Protein AF-A0A243S1K2-F1 (afdb_monomer)

Structure (mmCIF, N/CA/C/O backbone):
data_AF-A0A243S1K2-F1
#
_entry.id   AF-A0A243S1K2-F1
#
loop_
_atom_site.group_PDB
_atom_site.id
_atom_site.type_symbol
_atom_site.label_atom_id
_atom_site.label_alt_id
_atom_site.label_comp_id
_atom_site.label_asym_id
_atom_site.label_entity_id
_atom_site.label_seq_id
_atom_site.pdbx_PDB_ins_code
_atom_site.Cartn_x
_atom_site.Cartn_y
_atom_site.Cartn_z
_atom_site.occupancy
_atom_site.B_iso_or_equiv
_atom_site.auth_seq_id
_atom_site.auth_comp_id
_atom_site.auth_asym_id
_atom_site.auth_atom_id
_atom_site.pdbx_PDB_model_num
ATOM 1 N N . PRO A 1 1 ? 1.029 -15.147 -4.657 1.00 48.62 1 PRO A N 1
ATOM 2 C CA . PRO A 1 1 ? 0.465 -14.176 -3.690 1.00 48.62 1 PRO A CA 1
ATOM 3 C C . PRO A 1 1 ? 0.905 -14.532 -2.268 1.00 48.62 1 PRO A C 1
ATOM 5 O O . PRO A 1 1 ? 0.557 -15.599 -1.774 1.00 48.62 1 PRO A O 1
ATOM 8 N N . TYR A 1 2 ? 1.727 -13.683 -1.653 1.00 54.69 2 TYR A N 1
ATOM 9 C CA . TYR A 1 2 ? 2.040 -13.796 -0.231 1.00 54.69 2 TYR A CA 1
ATOM 10 C C . TYR A 1 2 ? 0.876 -13.179 0.550 1.00 54.69 2 TYR A C 1
ATOM 12 O O . TYR A 1 2 ? 0.657 -11.974 0.469 1.00 54.69 2 TYR A O 1
ATOM 20 N N . LEU A 1 3 ? 0.089 -14.012 1.232 1.00 60.00 3 LEU A N 1
ATOM 21 C CA . LEU A 1 3 ? -0.882 -13.534 2.212 1.00 60.00 3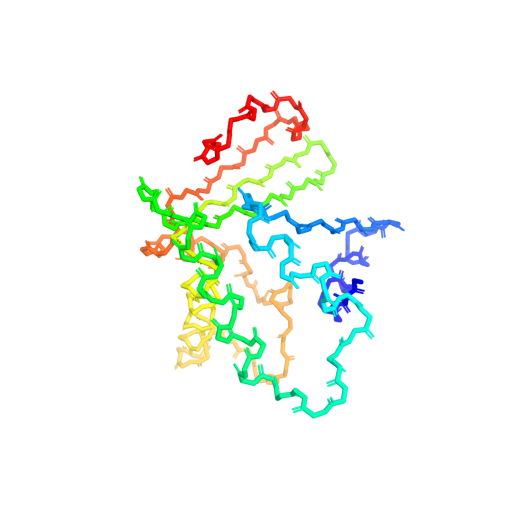 LEU A CA 1
ATOM 22 C C . LEU A 1 3 ? -0.132 -13.280 3.515 1.00 60.00 3 LEU A C 1
ATOM 24 O O . LEU A 1 3 ? 0.461 -14.201 4.075 1.00 60.00 3 LEU A O 1
ATOM 28 N N . THR A 1 4 ? -0.154 -12.037 3.984 1.00 79.75 4 THR A N 1
ATOM 29 C CA . THR A 1 4 ? 0.363 -11.706 5.310 1.00 79.75 4 THR A CA 1
ATOM 30 C C . THR A 1 4 ? -0.522 -12.356 6.378 1.00 79.75 4 THR A C 1
ATOM 32 O O . THR A 1 4 ? -1.721 -12.559 6.167 1.00 79.75 4 THR A O 1
ATOM 35 N N . GLU A 1 5 ? 0.047 -12.663 7.547 1.00 85.56 5 GLU A N 1
ATOM 36 C CA . GLU A 1 5 ? -0.730 -13.119 8.713 1.00 85.56 5 GLU A CA 1
ATOM 37 C C . GLU A 1 5 ? -1.855 -12.133 9.051 1.00 85.56 5 GLU A C 1
ATOM 39 O O . GLU A 1 5 ? -2.973 -12.534 9.368 1.00 85.56 5 GLU A O 1
ATOM 44 N N . GLU A 1 6 ? -1.587 -10.844 8.855 1.00 86.88 6 GLU A N 1
ATOM 45 C CA . GLU A 1 6 ? -2.561 -9.771 8.984 1.00 86.88 6 GLU A CA 1
ATOM 46 C C . GLU A 1 6 ? -3.737 -9.901 8.008 1.00 86.88 6 GLU A C 1
ATOM 48 O O . GLU A 1 6 ? -4.887 -9.819 8.431 1.00 86.88 6 GLU A O 1
ATOM 53 N N . ALA A 1 7 ? -3.487 -10.162 6.720 1.00 85.69 7 ALA A N 1
ATOM 54 C CA . ALA A 1 7 ? -4.554 -10.350 5.738 1.00 85.69 7 ALA A CA 1
ATOM 55 C C . ALA A 1 7 ? -5.432 -11.567 6.082 1.00 85.69 7 ALA A C 1
ATOM 57 O O . ALA A 1 7 ? -6.656 -11.508 5.959 1.00 85.69 7 ALA A O 1
ATOM 58 N N . VAL A 1 8 ? -4.824 -12.651 6.579 1.00 87.94 8 VAL A N 1
ATOM 59 C CA . VAL A 1 8 ? -5.558 -13.825 7.082 1.00 87.94 8 VAL A CA 1
ATOM 60 C C . VAL A 1 8 ? -6.373 -13.474 8.330 1.00 87.94 8 VAL A C 1
ATOM 62 O O . VAL A 1 8 ? -7.522 -13.902 8.454 1.00 87.94 8 VAL A O 1
ATOM 65 N N . GLY A 1 9 ? -5.806 -12.691 9.250 1.00 88.31 9 GLY A N 1
ATOM 66 C CA . GLY A 1 9 ? -6.484 -12.211 10.453 1.00 88.31 9 GLY A CA 1
ATOM 67 C C . GLY A 1 9 ? -7.707 -11.354 10.127 1.00 88.31 9 GLY A C 1
ATOM 68 O O . GLY A 1 9 ? -8.793 -11.611 10.648 1.00 88.31 9 GLY A O 1
ATOM 69 N N . VAL A 1 10 ? -7.561 -10.403 9.200 1.00 88.31 10 VAL A N 1
ATOM 70 C CA . VAL A 1 10 ? -8.662 -9.576 8.686 1.00 88.31 10 VAL A CA 1
ATOM 71 C C . VAL A 1 10 ? -9.735 -10.453 8.043 1.00 88.31 10 VAL A C 1
ATOM 73 O O . VAL A 1 10 ? -10.902 -10.348 8.417 1.00 88.31 10 VAL A O 1
ATOM 76 N N . ALA A 1 11 ? -9.362 -11.377 7.153 1.00 89.75 11 ALA A N 1
ATOM 77 C CA . ALA A 1 11 ? -10.319 -12.276 6.508 1.00 89.75 11 ALA A CA 1
ATOM 78 C C . ALA A 1 11 ? -11.134 -13.085 7.528 1.00 89.75 11 ALA A C 1
ATOM 80 O O . ALA A 1 11 ? -12.359 -13.131 7.451 1.00 89.75 11 ALA A O 1
ATOM 81 N N . ARG A 1 12 ? -10.474 -13.660 8.542 1.00 89.75 12 ARG A N 1
ATOM 82 C CA . ARG A 1 12 ? -11.147 -14.398 9.624 1.00 89.75 12 ARG A CA 1
ATOM 83 C C . ARG A 1 12 ? -12.069 -13.506 10.448 1.00 89.75 12 ARG A C 1
ATOM 85 O O . ARG A 1 12 ? -13.187 -13.917 10.744 1.00 89.75 12 ARG A O 1
ATOM 92 N N . ARG A 1 13 ? -11.616 -12.300 10.805 1.00 88.31 13 ARG A N 1
ATOM 93 C CA . ARG A 1 13 ? -12.392 -11.332 11.595 1.00 88.31 13 ARG A CA 1
ATOM 94 C C . ARG A 1 13 ? -13.712 -10.965 10.917 1.00 88.31 13 ARG 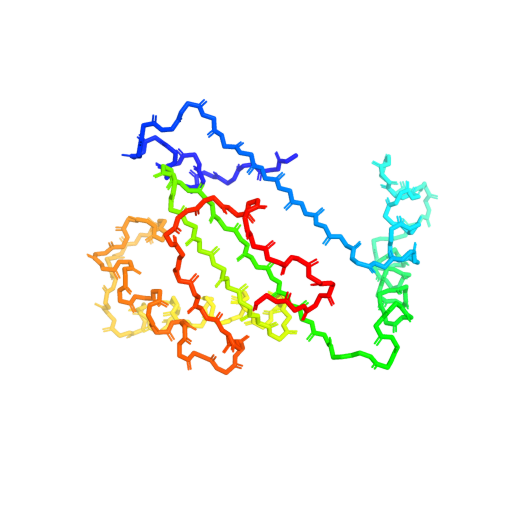A C 1
ATOM 96 O O . ARG A 1 13 ? -14.712 -10.817 11.611 1.00 88.31 13 ARG A O 1
ATOM 103 N N . TYR A 1 14 ? -13.706 -10.835 9.594 1.00 88.25 14 TYR A N 1
ATOM 104 C CA . TYR A 1 14 ? -14.886 -10.480 8.804 1.00 88.25 14 TYR A CA 1
ATOM 105 C C . TYR A 1 14 ? -15.609 -11.690 8.190 1.00 88.25 14 TYR A C 1
ATOM 107 O O . TYR A 1 14 ? -16.565 -11.513 7.447 1.00 88.25 14 TYR A O 1
ATOM 115 N N . GLY A 1 15 ? -15.193 -12.924 8.502 1.00 91.62 15 GLY A N 1
ATOM 116 C CA . GLY A 1 15 ? -15.838 -14.134 7.980 1.00 91.62 15 GLY A CA 1
ATOM 117 C C . GLY A 1 15 ? -15.683 -14.330 6.466 1.00 91.62 15 GLY A C 1
ATOM 118 O O . GLY A 1 15 ? -16.520 -14.984 5.847 1.00 91.62 15 GLY A O 1
ATOM 119 N N . LEU A 1 16 ? -14.628 -13.776 5.862 1.00 91.12 16 LEU A N 1
ATOM 120 C CA . LEU A 1 16 ? -14.393 -13.841 4.421 1.00 91.12 16 LEU A CA 1
ATOM 121 C C . LEU A 1 16 ? -13.911 -15.238 4.020 1.00 91.12 16 LEU A C 1
ATOM 123 O O . LEU A 1 16 ? -12.863 -15.703 4.471 1.00 91.12 16 LEU A O 1
ATOM 127 N N . GLY A 1 17 ? -14.670 -15.898 3.142 1.00 89.44 17 GLY A N 1
ATOM 128 C CA . GLY A 1 17 ? -14.308 -17.207 2.587 1.00 89.44 17 GLY A CA 1
ATOM 129 C C . GLY A 1 17 ? -13.233 -17.141 1.497 1.00 89.44 17 GLY A C 1
ATOM 130 O O . GLY A 1 17 ? -12.567 -18.139 1.231 1.00 89.44 17 GLY A O 1
ATOM 131 N N . GLU A 1 18 ? -13.044 -15.973 0.879 1.00 88.00 18 GLU A N 1
ATOM 132 C CA . GLU A 1 18 ? -12.081 -15.750 -0.196 1.00 88.00 18 GLU A CA 1
ATOM 133 C C . GLU A 1 18 ? -11.534 -14.317 -0.136 1.00 88.00 18 GLU A C 1
ATOM 135 O O . GLU A 1 18 ? -12.274 -13.371 0.123 1.00 88.00 18 GLU A O 1
ATOM 140 N N . VAL A 1 19 ? -10.236 -14.158 -0.408 1.00 86.62 19 VAL A N 1
ATOM 141 C CA . VAL A 1 19 ? -9.590 -12.858 -0.630 1.00 86.62 19 VAL A CA 1
ATOM 142 C C . VAL A 1 19 ? -8.829 -12.933 -1.945 1.00 86.62 19 VAL A C 1
ATOM 144 O O . VAL A 1 19 ? -7.999 -13.825 -2.138 1.00 86.62 19 VAL A O 1
ATOM 147 N N . ARG A 1 20 ? -9.094 -11.989 -2.850 1.00 87.31 20 ARG A N 1
ATOM 148 C CA . ARG A 1 20 ? -8.397 -11.872 -4.134 1.00 87.31 20 ARG A CA 1
ATOM 149 C C . ARG A 1 20 ? -7.518 -10.633 -4.120 1.00 87.31 20 ARG A C 1
ATOM 151 O O . ARG A 1 20 ? -7.971 -9.556 -3.754 1.00 87.31 20 ARG A O 1
ATOM 158 N N . TRP A 1 21 ? -6.263 -10.799 -4.524 1.00 86.44 21 TRP A N 1
ATOM 159 C CA . TRP A 1 21 ? -5.293 -9.714 -4.604 1.00 86.44 21 TRP A CA 1
ATOM 160 C C . TRP A 1 21 ? -4.702 -9.650 -6.003 1.00 86.44 21 TRP A C 1
ATOM 162 O O . TRP A 1 21 ? -4.177 -10.645 -6.511 1.00 86.44 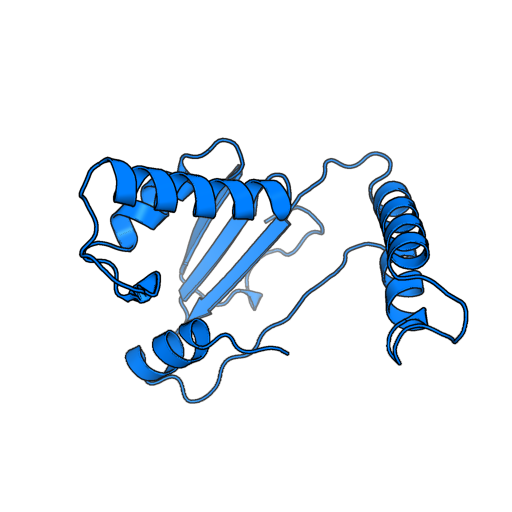21 TRP A O 1
ATOM 172 N N . TYR A 1 22 ? -4.750 -8.462 -6.591 1.00 86.69 22 TYR A N 1
ATOM 173 C CA . TYR A 1 22 ? -4.207 -8.179 -7.908 1.00 86.69 22 TYR A CA 1
ATOM 174 C C . TYR A 1 22 ? -3.193 -7.045 -7.795 1.00 86.69 22 TYR A C 1
ATOM 176 O O . TYR A 1 22 ? -3.381 -6.093 -7.044 1.00 86.69 22 TYR A O 1
ATOM 184 N N . THR A 1 23 ? -2.108 -7.145 -8.555 1.00 85.81 23 THR A N 1
ATOM 185 C CA . THR A 1 23 ? -1.146 -6.056 -8.721 1.00 85.81 23 THR A CA 1
ATOM 186 C C . THR A 1 23 ? -1.032 -5.782 -10.206 1.00 85.81 23 THR A C 1
ATOM 188 O O . THR A 1 23 ? -0.747 -6.693 -10.983 1.00 85.81 23 THR A O 1
ATOM 191 N N . VAL A 1 24 ? -1.315 -4.542 -10.590 1.00 85.69 24 VAL A N 1
ATOM 192 C CA . VAL A 1 24 ? -1.330 -4.092 -11.981 1.00 85.69 24 VAL A CA 1
ATOM 193 C C . VAL A 1 24 ? -0.175 -3.121 -12.178 1.00 85.69 24 VAL A C 1
ATOM 195 O O . VAL A 1 24 ? 0.017 -2.217 -11.371 1.00 85.69 24 VAL A O 1
ATOM 198 N N . PHE A 1 25 ? 0.585 -3.312 -13.254 1.00 84.00 25 PHE A N 1
ATOM 199 C CA . PHE A 1 25 ? 1.658 -2.413 -13.673 1.00 84.00 25 PHE A CA 1
ATOM 200 C C . PHE A 1 25 ? 1.244 -1.771 -14.999 1.00 84.00 25 PHE A C 1
ATOM 202 O O . PHE A 1 25 ? 1.022 -2.488 -15.973 1.00 84.00 25 PHE A O 1
ATOM 209 N N . GLY A 1 26 ? 1.123 -0.442 -15.036 1.00 78.25 26 GLY A N 1
ATOM 210 C CA . GLY A 1 26 ? 0.623 0.313 -16.199 1.00 78.25 26 GLY A CA 1
ATOM 211 C C . GLY A 1 26 ? 1.624 0.501 -17.345 1.00 78.25 26 GLY A C 1
ATOM 212 O O . GLY A 1 26 ? 1.435 1.371 -18.181 1.00 78.25 26 GLY A O 1
ATOM 213 N N . GLY A 1 27 ? 2.718 -0.262 -17.375 1.00 87.88 27 GLY A N 1
ATOM 214 C CA . GLY A 1 27 ? 3.846 -0.015 -18.269 1.00 87.88 27 GLY A CA 1
ATOM 215 C C . GLY A 1 27 ? 4.305 -1.261 -19.019 1.00 87.88 27 GLY A C 1
ATOM 216 O O . GLY A 1 27 ? 4.510 -2.323 -18.419 1.00 87.88 27 GLY A O 1
ATOM 217 N N . GLU A 1 28 ? 4.477 -1.146 -20.337 1.00 92.69 28 GLU A N 1
ATOM 218 C CA . GLU A 1 28 ? 4.913 -2.261 -21.181 1.00 92.69 28 GLU A CA 1
ATOM 219 C C . GLU A 1 28 ? 6.350 -2.684 -20.868 1.00 92.69 28 GLU A C 1
ATOM 221 O O . GLU A 1 28 ? 6.639 -3.886 -20.824 1.00 92.69 28 GLU A O 1
ATOM 226 N N . HIS A 1 29 ? 7.246 -1.724 -20.611 1.00 95.00 29 HIS A N 1
ATOM 227 C CA . HIS A 1 29 ? 8.648 -2.014 -20.326 1.00 95.00 29 HIS A CA 1
ATOM 228 C C . HIS A 1 29 ? 8.803 -2.707 -18.970 1.00 95.00 29 HIS A C 1
ATOM 230 O O . HIS A 1 29 ? 9.494 -3.724 -18.868 1.00 95.00 29 HIS A O 1
ATOM 236 N N . THR A 1 30 ? 8.117 -2.206 -17.943 1.00 93.81 30 THR A N 1
ATOM 237 C CA . THR A 1 30 ? 8.077 -2.782 -16.594 1.00 93.81 30 THR A CA 1
ATOM 238 C C . THR A 1 30 ? 7.559 -4.211 -16.651 1.00 93.81 30 THR A C 1
ATOM 240 O O . THR A 1 30 ? 8.202 -5.127 -16.133 1.00 93.81 30 THR A O 1
ATOM 243 N N . ARG A 1 31 ? 6.440 -4.435 -17.353 1.00 93.12 31 ARG A N 1
ATOM 244 C CA . ARG A 1 31 ? 5.875 -5.775 -17.532 1.00 93.12 31 ARG A CA 1
ATOM 245 C C . ARG A 1 31 ? 6.859 -6.712 -18.232 1.00 93.12 31 ARG A C 1
ATOM 247 O O . ARG A 1 31 ? 7.043 -7.834 -17.773 1.00 93.12 31 ARG A O 1
ATOM 254 N N . ALA A 1 32 ? 7.530 -6.261 -19.293 1.00 94.81 32 ALA A N 1
ATOM 255 C CA . ALA A 1 32 ? 8.505 -7.078 -20.015 1.00 94.81 32 ALA A CA 1
ATOM 256 C C . ALA A 1 32 ? 9.698 -7.504 -19.137 1.00 94.81 32 ALA A C 1
ATOM 258 O O . ALA A 1 32 ? 10.191 -8.628 -19.267 1.00 94.81 32 ALA A O 1
ATOM 259 N N . VAL A 1 33 ? 10.159 -6.631 -18.234 1.00 94.94 33 VAL A N 1
ATOM 260 C CA . VAL A 1 33 ? 11.215 -6.965 -17.266 1.00 94.94 33 VAL A CA 1
ATOM 261 C C . VAL A 1 33 ? 10.713 -7.974 -16.230 1.00 94.94 33 VAL A C 1
ATOM 263 O O . VAL A 1 33 ? 11.380 -8.981 -15.990 1.00 94.94 33 VAL A O 1
ATOM 266 N N . LEU A 1 34 ? 9.525 -7.760 -15.658 1.00 92.25 34 LEU A N 1
ATOM 267 C CA . LEU A 1 34 ? 8.926 -8.685 -14.689 1.00 92.25 34 LEU A CA 1
ATOM 268 C C . LEU A 1 34 ? 8.664 -10.073 -15.293 1.00 92.25 34 LEU A C 1
ATOM 270 O O . LEU A 1 34 ? 8.973 -11.083 -14.662 1.00 92.25 34 LEU A O 1
ATOM 274 N N . ASP A 1 35 ? 8.165 -10.135 -16.529 1.00 92.50 35 ASP A N 1
ATOM 275 C CA . ASP A 1 35 ? 7.925 -11.392 -17.243 1.00 92.50 35 ASP A CA 1
ATOM 276 C C . ASP A 1 35 ? 9.221 -12.186 -17.449 1.00 92.50 35 ASP A C 1
ATOM 278 O O . ASP A 1 35 ? 9.229 -13.412 -17.311 1.00 92.50 35 ASP A O 1
ATOM 282 N N . ARG A 1 36 ? 10.341 -11.499 -17.709 1.00 92.50 36 ARG A N 1
ATOM 283 C CA . ARG A 1 36 ? 11.658 -12.132 -17.856 1.00 92.50 36 ARG A CA 1
ATOM 284 C C . ARG A 1 36 ? 12.134 -12.794 -16.563 1.00 92.50 36 ARG A C 1
ATOM 286 O O . ARG A 1 36 ? 12.732 -13.865 -16.617 1.00 92.50 36 ARG A O 1
ATOM 293 N N . TYR A 1 37 ? 11.858 -12.174 -15.417 1.00 91.81 37 TYR A N 1
ATOM 294 C CA . TYR A 1 37 ? 12.264 -12.667 -14.096 1.00 91.81 37 TYR A CA 1
ATOM 295 C C . TYR A 1 37 ? 11.198 -13.519 -13.403 1.00 91.81 37 TYR A C 1
ATOM 297 O O . TYR A 1 37 ? 11.377 -13.925 -12.254 1.00 91.81 37 TYR A O 1
ATOM 305 N N . ARG A 1 38 ? 10.101 -13.850 -14.094 1.00 88.88 38 ARG A N 1
ATOM 306 C CA . ARG A 1 38 ? 8.976 -14.603 -13.525 1.00 88.88 38 ARG A CA 1
ATOM 307 C C . ARG A 1 38 ? 9.375 -15.970 -12.961 1.00 88.88 38 ARG A C 1
ATOM 309 O O . ARG A 1 38 ? 8.776 -16.423 -11.991 1.00 88.88 38 ARG A O 1
ATOM 316 N N . ALA A 1 39 ? 10.367 -16.623 -13.565 1.00 91.12 39 ALA A N 1
ATOM 317 C CA . ALA A 1 39 ? 10.894 -17.915 -13.117 1.00 91.12 39 ALA A CA 1
ATOM 318 C C . ALA A 1 39 ? 12.036 -17.790 -12.085 1.00 91.12 39 ALA A C 1
ATOM 320 O O . ALA A 1 39 ? 12.629 -18.797 -11.704 1.00 91.12 39 ALA A O 1
ATOM 321 N N . GLY A 1 40 ? 12.342 -16.572 -11.634 1.00 90.38 40 GLY A N 1
ATOM 322 C CA . GLY A 1 40 ? 13.491 -16.256 -10.793 1.00 90.38 40 GLY A CA 1
ATOM 323 C C . GLY A 1 40 ? 14.636 -15.607 -11.571 1.00 90.38 40 GLY A C 1
ATOM 324 O O . GLY A 1 40 ? 14.564 -15.392 -12.784 1.00 90.38 40 GLY A O 1
ATOM 325 N N . LEU A 1 41 ? 15.703 -15.268 -10.846 1.00 93.19 41 LEU A N 1
ATOM 326 C CA . LEU A 1 41 ? 16.898 -14.671 -11.435 1.00 93.19 41 LEU A CA 1
ATOM 327 C C . LEU A 1 41 ? 17.722 -15.730 -12.181 1.00 93.19 41 LEU A C 1
ATOM 329 O O . LEU A 1 41 ? 17.957 -16.813 -11.636 1.00 93.19 41 LEU A O 1
ATOM 333 N N . PRO A 1 42 ? 18.192 -15.436 -13.406 1.00 89.56 42 PRO A N 1
ATOM 334 C CA . PRO A 1 42 ? 19.095 -16.332 -14.108 1.00 89.56 42 PRO A CA 1
ATOM 335 C C . PRO A 1 42 ? 20.446 -16.435 -13.374 1.00 89.56 42 PRO A C 1
ATOM 337 O O . PRO A 1 42 ? 20.865 -15.481 -12.712 1.00 89.56 42 PRO A O 1
ATOM 340 N N . PRO A 1 43 ? 21.165 -17.566 -13.503 1.00 91.00 43 PRO A N 1
ATOM 341 C CA . PRO A 1 43 ? 22.483 -17.728 -12.897 1.00 91.00 43 PRO A CA 1
ATOM 342 C C . PRO A 1 43 ? 23.445 -16.606 -13.305 1.00 91.00 43 PRO A C 1
ATOM 344 O O . PRO A 1 43 ? 23.533 -16.255 -14.480 1.00 91.00 43 PRO A O 1
ATOM 347 N N . GLY A 1 44 ? 24.183 -16.063 -12.336 1.00 90.50 44 GLY A N 1
ATOM 348 C CA . GLY A 1 44 ? 25.161 -14.994 -12.567 1.00 90.50 44 GLY A CA 1
ATOM 349 C C . GLY A 1 44 ? 24.578 -13.580 -12.644 1.00 90.50 44 GLY A C 1
ATOM 350 O O . GLY A 1 44 ? 25.351 -12.639 -12.770 1.00 90.50 44 GLY A O 1
ATOM 351 N N . ARG A 1 45 ? 23.254 -13.418 -12.534 1.00 91.44 45 ARG A N 1
ATOM 352 C CA . ARG A 1 45 ? 22.593 -12.115 -12.397 1.00 91.44 45 ARG A CA 1
ATOM 353 C C . ARG A 1 45 ? 22.396 -11.783 -10.921 1.00 91.44 45 ARG A C 1
ATOM 355 O O . ARG A 1 45 ? 21.874 -12.618 -10.177 1.00 91.44 45 ARG A O 1
ATOM 362 N N . SER A 1 46 ? 22.772 -10.580 -10.496 1.00 94.50 46 SER A N 1
ATOM 363 C CA . SER A 1 46 ? 22.510 -10.135 -9.123 1.00 94.50 46 SER A CA 1
ATOM 364 C C . SER A 1 46 ? 21.091 -9.570 -8.962 1.00 94.50 46 SER A C 1
ATOM 366 O O . SER A 1 46 ? 20.437 -9.177 -9.932 1.00 94.50 46 SER A O 1
ATOM 368 N N . VAL A 1 47 ? 20.609 -9.527 -7.714 1.00 93.69 47 VAL A N 1
ATOM 369 C CA . VAL A 1 47 ? 19.348 -8.848 -7.369 1.00 93.69 47 VAL A CA 1
ATOM 370 C C . VAL A 1 47 ? 19.437 -7.361 -7.712 1.00 93.69 47 VAL A C 1
ATOM 372 O O . VAL A 1 47 ? 18.499 -6.825 -8.295 1.00 93.69 47 VAL A O 1
ATOM 375 N N . ASP A 1 48 ? 20.575 -6.727 -7.429 1.00 95.44 48 ASP A N 1
ATOM 376 C CA . ASP A 1 48 ? 20.790 -5.300 -7.679 1.00 95.44 48 ASP A CA 1
ATOM 377 C C . ASP A 1 48 ? 20.719 -4.978 -9.179 1.00 95.44 48 ASP A C 1
ATOM 379 O O . ASP A 1 48 ? 20.011 -4.066 -9.593 1.00 95.44 48 ASP A O 1
ATOM 383 N N . GLU A 1 49 ? 21.340 -5.797 -10.032 1.00 94.81 49 GLU A N 1
ATOM 384 C CA . GLU A 1 49 ? 21.280 -5.624 -11.490 1.00 94.81 49 GLU A CA 1
ATOM 385 C C . GLU A 1 49 ? 19.868 -5.812 -12.060 1.00 94.81 49 GLU A C 1
ATOM 387 O O . GLU A 1 49 ? 19.521 -5.247 -13.104 1.00 94.81 49 GLU A O 1
ATOM 392 N N . ALA A 1 50 ? 19.063 -6.679 -11.443 1.00 94.81 50 ALA A N 1
ATOM 393 C CA . ALA A 1 50 ? 17.668 -6.862 -11.823 1.00 94.81 50 ALA A CA 1
ATOM 394 C C . ALA A 1 50 ? 16.803 -5.690 -11.337 1.00 94.81 50 ALA A C 1
ATOM 396 O O . ALA A 1 50 ? 15.947 -5.214 -12.085 1.00 94.81 50 ALA A O 1
ATOM 397 N N . ALA A 1 51 ? 17.065 -5.183 -10.129 1.00 94.19 51 ALA A N 1
ATOM 398 C CA . ALA A 1 51 ? 16.406 -4.009 -9.569 1.00 94.19 51 ALA A CA 1
ATOM 399 C C . ALA A 1 51 ? 16.703 -2.740 -10.386 1.00 94.19 51 ALA A C 1
ATOM 401 O O . ALA A 1 51 ? 15.785 -1.973 -10.678 1.00 94.19 51 ALA A O 1
ATOM 402 N N . ASP A 1 52 ? 17.944 -2.552 -10.838 1.00 96.00 52 ASP A N 1
ATOM 403 C CA . ASP A 1 52 ? 18.344 -1.430 -11.695 1.00 96.00 52 ASP A CA 1
ATOM 404 C C . ASP A 1 52 ? 17.687 -1.489 -13.080 1.00 96.00 52 ASP A C 1
ATOM 406 O O . ASP A 1 52 ? 17.302 -0.466 -13.655 1.00 96.00 52 ASP A O 1
ATOM 410 N N . GLU A 1 53 ? 17.547 -2.685 -13.658 1.00 95.94 53 GLU A N 1
ATOM 411 C CA . GLU A 1 53 ? 16.813 -2.867 -14.913 1.00 95.94 53 GLU A CA 1
ATOM 412 C C . GLU A 1 53 ? 15.324 -2.554 -14.742 1.00 95.94 53 GLU A C 1
ATOM 414 O O . GLU A 1 53 ? 14.768 -1.804 -15.547 1.00 95.94 53 GLU A O 1
ATOM 419 N N . LEU A 1 54 ? 14.698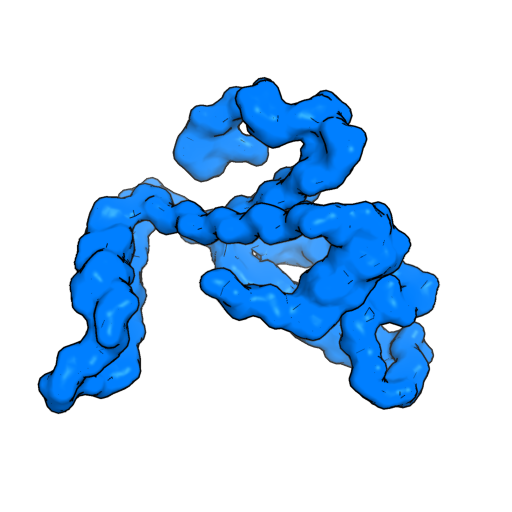 -3.068 -13.680 1.00 94.19 54 LEU A N 1
ATOM 420 C CA . LEU A 1 54 ? 13.293 -2.803 -13.374 1.00 94.19 54 LEU A CA 1
ATOM 421 C C . LEU A 1 54 ? 13.041 -1.311 -13.121 1.00 94.19 54 LEU A C 1
ATOM 423 O O . LEU A 1 54 ? 12.073 -0.753 -13.638 1.00 94.19 54 LEU A O 1
ATOM 427 N N . SER A 1 55 ? 13.941 -0.650 -12.392 1.00 93.00 55 SER A N 1
ATOM 428 C CA . SER A 1 55 ? 13.859 0.784 -12.110 1.00 93.00 55 SER A CA 1
ATOM 429 C C . SER A 1 55 ? 13.924 1.608 -13.395 1.00 93.00 55 SER A C 1
ATOM 431 O O . SER A 1 55 ? 13.084 2.477 -13.615 1.00 93.00 55 SER A O 1
ATOM 433 N N . ARG A 1 56 ? 14.863 1.302 -14.302 1.00 95.69 56 ARG A N 1
ATOM 434 C CA . ARG A 1 56 ? 14.958 1.992 -15.602 1.00 95.69 56 ARG A CA 1
ATOM 435 C C . ARG A 1 56 ? 13.737 1.757 -16.487 1.00 95.69 56 ARG A C 1
ATOM 437 O O . ARG A 1 56 ? 13.278 2.696 -17.135 1.00 95.69 56 ARG A O 1
ATOM 444 N N . ALA A 1 57 ? 13.207 0.536 -16.513 1.00 95.56 57 ALA A N 1
ATOM 445 C CA . ALA A 1 57 ? 11.989 0.225 -17.255 1.00 95.56 57 ALA A CA 1
ATOM 446 C C . ALA A 1 57 ? 10.784 1.014 -16.715 1.00 95.56 57 ALA A C 1
ATOM 448 O O . ALA A 1 57 ? 10.081 1.655 -17.490 1.00 95.56 57 ALA A O 1
ATOM 449 N N . THR A 1 58 ? 10.638 1.074 -15.389 1.00 91.88 58 THR A N 1
ATOM 450 C CA . THR A 1 58 ? 9.582 1.848 -14.717 1.00 91.88 58 THR A CA 1
ATOM 451 C C . THR A 1 58 ? 9.694 3.341 -15.021 1.00 91.88 58 THR A C 1
ATOM 453 O O . THR A 1 58 ? 8.706 3.978 -15.372 1.00 91.88 58 THR A O 1
ATOM 456 N N . LEU A 1 59 ? 10.903 3.909 -14.960 1.00 91.88 59 LEU A N 1
ATOM 457 C CA . LEU A 1 59 ? 11.139 5.313 -15.318 1.00 91.88 59 LEU A CA 1
ATOM 458 C C . LEU A 1 59 ? 10.847 5.604 -16.796 1.00 91.88 59 LEU A C 1
ATOM 460 O O . LEU A 1 59 ? 10.420 6.707 -17.126 1.00 91.88 59 LEU A O 1
ATOM 464 N N . THR A 1 60 ? 11.064 4.624 -17.677 1.00 94.44 60 THR A N 1
ATOM 465 C CA . THR A 1 60 ? 10.736 4.749 -19.103 1.00 94.44 60 THR A CA 1
ATOM 466 C C . THR A 1 60 ? 9.223 4.802 -19.301 1.00 94.44 60 THR A C 1
ATOM 468 O O . THR A 1 60 ? 8.737 5.706 -19.976 1.00 94.44 60 THR A O 1
ATOM 471 N N . ASP A 1 61 ? 8.477 3.894 -18.663 1.00 92.38 61 ASP A N 1
ATOM 472 C CA . ASP A 1 61 ? 7.008 3.871 -18.726 1.00 92.38 61 ASP A CA 1
ATOM 473 C C . ASP A 1 61 ? 6.370 5.124 -18.096 1.00 92.38 61 ASP A C 1
ATOM 475 O O . ASP A 1 61 ? 5.322 5.589 -18.541 1.00 92.38 61 ASP A O 1
ATOM 479 N N . LEU A 1 62 ? 7.011 5.701 -17.074 1.00 90.00 62 LEU A N 1
ATOM 480 C CA . LEU A 1 62 ? 6.559 6.929 -16.414 1.00 90.00 62 LEU A CA 1
ATOM 481 C C . LEU A 1 62 ? 6.942 8.216 -17.159 1.00 90.00 62 LEU A C 1
ATOM 483 O O . LEU A 1 62 ? 6.599 9.304 -16.697 1.00 90.00 62 LEU A O 1
ATOM 487 N N . SER A 1 63 ? 7.648 8.146 -18.291 1.00 90.12 63 SER A N 1
ATOM 488 C CA . SER A 1 63 ? 8.092 9.346 -19.006 1.00 90.12 63 SER A CA 1
ATOM 489 C C . SER A 1 63 ? 6.910 10.255 -19.373 1.00 90.12 63 SER A C 1
ATOM 491 O O . SER A 1 63 ? 5.976 9.852 -20.065 1.00 90.12 63 SER A O 1
ATOM 493 N N . GLY A 1 64 ? 6.941 11.499 -18.886 1.00 88.19 64 GLY A N 1
ATOM 494 C CA . GLY A 1 64 ? 5.869 12.479 -19.094 1.00 88.19 64 GLY A CA 1
ATOM 495 C C . GLY A 1 64 ? 4.646 12.312 -18.181 1.00 88.19 64 GLY A C 1
ATOM 496 O O . GLY A 1 64 ? 3.672 13.042 -18.354 1.00 88.19 64 GLY A O 1
ATOM 497 N N . ARG A 1 65 ? 4.687 11.395 -17.206 1.00 86.81 65 ARG A N 1
ATOM 498 C CA . ARG A 1 65 ? 3.624 11.152 -16.220 1.00 86.81 65 ARG A CA 1
ATOM 499 C C . ARG A 1 65 ? 4.158 11.331 -14.796 1.00 86.81 65 ARG A C 1
ATOM 501 O O . ARG A 1 65 ? 5.332 11.097 -14.519 1.00 86.81 65 ARG A O 1
ATOM 508 N N . ALA A 1 66 ? 3.288 11.740 -13.875 1.00 85.50 66 ALA A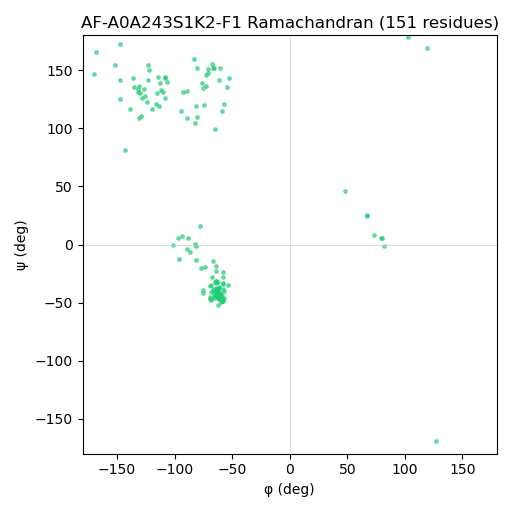 N 1
ATOM 509 C CA . ALA A 1 66 ? 3.617 11.711 -12.454 1.00 85.50 66 ALA A CA 1
ATOM 510 C C . ALA A 1 66 ? 3.536 10.261 -11.934 1.00 85.50 66 ALA A C 1
ATOM 512 O O . ALA A 1 66 ? 2.593 9.543 -12.300 1.00 85.50 66 ALA A O 1
ATOM 513 N N . PRO A 1 67 ? 4.480 9.821 -11.078 1.00 83.62 67 PRO A N 1
ATOM 514 C CA . PRO A 1 67 ? 4.306 8.596 -10.313 1.00 83.62 67 PRO A CA 1
ATOM 515 C C . PRO A 1 67 ? 2.980 8.640 -9.554 1.00 83.62 67 PRO A C 1
ATOM 517 O O . PRO A 1 67 ? 2.549 9.700 -9.093 1.00 83.62 67 PRO A O 1
ATOM 520 N N . HIS A 1 68 ? 2.327 7.489 -9.470 1.00 86.62 68 HIS A N 1
ATOM 521 C CA . HIS A 1 68 ? 1.126 7.316 -8.672 1.00 86.62 68 HIS A CA 1
ATOM 522 C C . HIS A 1 68 ? 1.024 5.864 -8.208 1.00 86.62 68 HIS A C 1
ATOM 524 O O . HIS A 1 68 ? 1.537 4.947 -8.852 1.00 86.62 68 HIS A O 1
ATOM 530 N N . GLN A 1 69 ? 0.333 5.654 -7.094 1.00 90.31 69 GLN A N 1
ATOM 531 C CA . GLN A 1 69 ? -0.107 4.344 -6.636 1.00 90.31 69 GLN A CA 1
ATOM 532 C C . GLN A 1 69 ? -1.607 4.409 -6.387 1.00 90.31 69 GLN A C 1
ATOM 534 O O . GLN A 1 69 ? -2.092 5.324 -5.724 1.00 90.31 69 GLN A O 1
ATOM 539 N N . ILE A 1 70 ? -2.327 3.407 -6.882 1.00 90.50 70 ILE A N 1
ATOM 540 C CA . ILE A 1 70 ? -3.743 3.218 -6.579 1.00 90.50 70 ILE A CA 1
ATOM 541 C C . ILE A 1 70 ? -3.885 1.912 -5.808 1.00 90.50 70 ILE A C 1
ATOM 543 O O . ILE A 1 70 ? -3.336 0.882 -6.205 1.00 90.50 70 ILE A O 1
ATOM 547 N N . VAL A 1 71 ? -4.600 1.959 -4.691 1.00 90.31 71 VAL A N 1
ATOM 548 C CA . VAL A 1 71 ? -5.016 0.782 -3.933 1.00 90.31 71 VAL A CA 1
ATOM 549 C C . VAL A 1 71 ? -6.533 0.781 -3.908 1.00 90.31 71 VAL A C 1
ATOM 551 O O . VAL A 1 71 ? -7.148 1.693 -3.357 1.00 90.31 71 VAL A O 1
ATOM 554 N N . THR A 1 72 ? -7.132 -0.236 -4.515 1.00 90.69 72 THR A N 1
ATOM 555 C CA . THR A 1 72 ? -8.575 -0.450 -4.465 1.00 90.69 72 THR A CA 1
ATOM 556 C C . THR A 1 72 ? -8.902 -1.652 -3.589 1.00 90.69 72 THR A C 1
ATOM 558 O O . THR A 1 72 ? -8.166 -2.638 -3.550 1.00 90.69 72 THR A O 1
ATOM 561 N N . CYS A 1 73 ? -10.004 -1.556 -2.856 1.00 89.69 73 CYS A N 1
ATOM 562 C CA . CYS A 1 73 ? -10.555 -2.635 -2.048 1.00 89.69 73 CYS A CA 1
ATOM 563 C C . CYS A 1 73 ? -12.066 -2.674 -2.257 1.00 89.69 73 CYS A C 1
ATOM 565 O O . CYS A 1 73 ? -12.690 -1.623 -2.379 1.00 89.69 73 CYS A O 1
ATOM 567 N N . GLU A 1 74 ? -12.640 -3.870 -2.285 1.00 90.75 74 GLU A N 1
ATOM 568 C CA . GLU A 1 74 ? -14.083 -4.081 -2.333 1.00 90.75 74 GLU A CA 1
ATOM 569 C C . GLU A 1 74 ? -14.471 -5.123 -1.283 1.00 90.75 74 GLU A C 1
ATOM 571 O O . GLU A 1 74 ? -13.813 -6.159 -1.154 1.00 90.75 74 GLU A O 1
ATOM 576 N N . LEU A 1 75 ? -15.527 -4.835 -0.525 1.00 89.38 75 LEU A N 1
ATOM 577 C CA . LEU A 1 75 ? -16.108 -5.719 0.476 1.00 89.38 75 LEU A CA 1
ATOM 578 C C . LEU A 1 75 ? -17.620 -5.485 0.551 1.00 89.38 75 LEU A C 1
ATOM 580 O O . LEU A 1 75 ? -18.060 -4.360 0.769 1.00 89.38 75 LEU A O 1
ATOM 584 N N . ASP A 1 76 ? -18.412 -6.549 0.397 1.00 86.69 76 ASP A N 1
ATOM 585 C CA . ASP A 1 76 ? -19.876 -6.534 0.547 1.00 86.69 76 ASP A CA 1
ATOM 586 C C . ASP A 1 76 ? -20.570 -5.385 -0.213 1.00 86.69 76 ASP A C 1
ATOM 588 O O . ASP A 1 76 ? -21.415 -4.675 0.333 1.00 86.69 76 ASP A O 1
ATOM 592 N N . GLY A 1 77 ? -20.180 -5.164 -1.474 1.00 85.38 77 GLY A N 1
ATOM 593 C CA . GLY A 1 77 ? -20.747 -4.111 -2.327 1.00 85.38 77 GLY A CA 1
ATOM 594 C C . GLY A 1 77 ? -20.322 -2.684 -1.963 1.00 85.38 77 GLY A C 1
ATOM 595 O O . GLY A 1 77 ? -20.852 -1.736 -2.535 1.00 85.38 77 GLY A O 1
ATOM 596 N N . HIS A 1 78 ? -19.376 -2.526 -1.038 1.00 88.62 78 HIS A N 1
ATOM 597 C CA . HIS A 1 78 ? -18.723 -1.259 -0.733 1.00 88.62 78 HIS A CA 1
ATOM 598 C C . HIS A 1 78 ? -17.310 -1.287 -1.289 1.00 88.62 78 HIS A C 1
ATOM 600 O O . HIS A 1 78 ? -16.604 -2.289 -1.157 1.00 88.62 78 HIS A O 1
ATOM 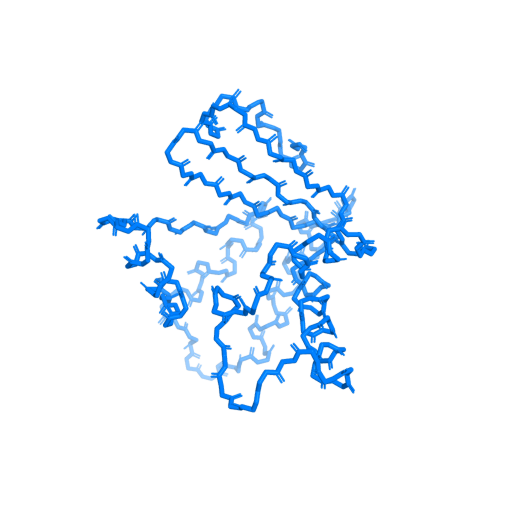606 N N . ALA A 1 79 ? -16.871 -0.170 -1.851 1.00 91.25 79 ALA A N 1
ATOM 607 C CA . ALA A 1 79 ? -15.523 -0.042 -2.364 1.00 91.25 79 ALA A CA 1
ATOM 608 C C . ALA A 1 79 ? -14.772 1.125 -1.722 1.00 91.25 79 ALA A C 1
ATOM 610 O O . ALA A 1 79 ? -15.348 2.101 -1.241 1.00 91.25 79 ALA A O 1
ATOM 611 N N . LEU A 1 80 ? -13.451 1.007 -1.708 1.00 90.06 80 LEU A N 1
ATOM 612 C CA . LEU A 1 80 ? -12.532 2.042 -1.271 1.00 90.06 80 LEU A CA 1
ATOM 613 C C . LEU A 1 80 ? -11.458 2.214 -2.336 1.00 90.06 80 LEU A C 1
ATOM 615 O O . LEU A 1 80 ? -10.834 1.239 -2.752 1.00 90.06 80 LEU A O 1
ATOM 619 N N . VAL A 1 81 ? -11.218 3.459 -2.733 1.00 91.31 81 VAL A N 1
ATOM 620 C CA . VAL A 1 81 ? -10.103 3.834 -3.601 1.00 91.31 81 VAL A CA 1
ATOM 621 C C . VAL A 1 81 ? -9.183 4.760 -2.826 1.00 91.31 81 VAL A C 1
ATOM 623 O O . VAL A 1 81 ? -9.597 5.828 -2.376 1.00 91.31 81 VAL A O 1
ATOM 626 N N . LEU A 1 82 ? -7.930 4.347 -2.679 1.00 91.31 82 LEU A N 1
ATOM 627 C CA . LEU A 1 82 ? -6.842 5.176 -2.187 1.00 91.31 82 LEU A CA 1
ATOM 628 C C . LEU A 1 82 ? -5.913 5.496 -3.355 1.00 91.31 82 LEU A C 1
ATOM 630 O O . LEU A 1 82 ? -5.426 4.589 -4.029 1.00 91.31 82 LEU A O 1
ATOM 634 N N . THR A 1 83 ? -5.657 6.778 -3.574 1.00 92.31 83 THR A N 1
ATOM 635 C CA . THR A 1 83 ? -4.661 7.276 -4.521 1.00 92.31 83 THR A CA 1
ATOM 636 C C . THR A 1 83 ? -3.534 7.955 -3.751 1.00 92.31 83 THR A C 1
ATOM 638 O O . THR A 1 83 ? -3.752 8.640 -2.748 1.00 92.31 83 THR A O 1
ATOM 641 N N . GLY A 1 84 ? -2.302 7.724 -4.186 1.00 92.81 84 GLY A N 1
ATOM 642 C CA . GLY A 1 84 ? -1.115 8.309 -3.581 1.00 92.81 84 GLY A CA 1
ATOM 643 C C . GLY A 1 84 ? -0.011 8.573 -4.589 1.00 92.81 84 GLY A C 1
ATOM 644 O O . GLY A 1 84 ? -0.108 8.177 -5.751 1.00 92.81 84 GLY A O 1
ATOM 645 N N . THR A 1 85 ? 1.042 9.249 -4.136 1.00 91.06 85 THR A N 1
ATOM 646 C CA . THR A 1 85 ? 2.164 9.676 -4.987 1.00 91.06 85 THR A CA 1
ATOM 647 C C . THR A 1 85 ? 3.000 8.502 -5.481 1.00 91.06 85 THR A C 1
ATOM 649 O O . THR A 1 85 ? 3.390 8.465 -6.637 1.00 91.06 85 THR A O 1
ATOM 652 N N . ASP A 1 86 ? 3.264 7.520 -4.624 1.00 88.06 86 ASP A N 1
ATOM 653 C CA . ASP A 1 86 ? 3.940 6.274 -4.974 1.00 88.06 86 ASP A CA 1
ATOM 654 C C . ASP A 1 86 ? 3.808 5.262 -3.823 1.00 88.06 86 ASP A C 1
ATOM 656 O O . ASP A 1 86 ? 3.433 5.602 -2.695 1.00 88.06 86 ASP A O 1
ATOM 660 N N . SER A 1 87 ? 4.112 3.993 -4.099 1.00 87.44 87 SER A N 1
ATOM 661 C CA . SER A 1 87 ? 3.990 2.906 -3.123 1.00 87.44 87 SER A CA 1
ATOM 662 C C . SER A 1 87 ? 4.926 3.058 -1.921 1.00 87.44 87 SER A C 1
ATOM 664 O O . SER A 1 87 ? 4.580 2.643 -0.811 1.00 87.44 87 SER A O 1
ATOM 666 N N . SER A 1 88 ? 6.112 3.633 -2.121 1.00 88.81 88 SER A N 1
ATOM 667 C CA . SER A 1 88 ? 7.126 3.783 -1.076 1.00 88.81 88 SER A CA 1
ATOM 668 C C . SER A 1 88 ? 6.742 4.897 -0.109 1.00 88.81 88 SER A C 1
ATOM 670 O O . SER A 1 88 ? 6.843 4.709 1.101 1.00 88.81 88 SER A O 1
ATOM 672 N N . ALA A 1 89 ? 6.228 6.017 -0.617 1.00 92.12 89 ALA A N 1
ATOM 673 C CA . ALA A 1 89 ? 5.708 7.120 0.175 1.00 92.12 89 ALA A CA 1
ATOM 674 C C . ALA A 1 89 ? 4.508 6.680 1.025 1.00 92.12 89 ALA A C 1
ATOM 676 O O . ALA A 1 89 ? 4.497 6.930 2.228 1.00 92.12 89 ALA A O 1
ATOM 677 N N . LEU A 1 90 ? 3.550 5.942 0.450 1.00 90.88 90 LEU A N 1
ATOM 678 C CA . LEU A 1 90 ? 2.412 5.388 1.198 1.00 90.88 90 LEU A CA 1
ATOM 679 C C . LEU A 1 90 ? 2.857 4.421 2.307 1.00 90.88 90 LEU A C 1
ATOM 681 O O . LEU A 1 90 ? 2.375 4.494 3.440 1.00 90.88 90 LEU A O 1
ATOM 685 N N . THR A 1 91 ? 3.814 3.545 1.999 1.00 90.25 91 THR A N 1
ATOM 686 C CA . THR A 1 91 ? 4.397 2.614 2.978 1.00 90.25 91 THR A CA 1
ATOM 687 C C . THR A 1 91 ? 5.128 3.368 4.090 1.00 90.25 91 THR A C 1
ATOM 689 O O . THR A 1 91 ? 4.952 3.072 5.273 1.00 90.25 91 THR A O 1
ATOM 692 N N . GLY A 1 92 ? 5.911 4.383 3.723 1.00 92.12 92 GLY A N 1
ATOM 693 C CA . GLY A 1 92 ? 6.614 5.263 4.651 1.00 92.12 92 GLY A CA 1
ATOM 694 C C . GLY A 1 92 ? 5.657 6.015 5.573 1.00 92.12 92 GLY A C 1
ATOM 695 O O . GLY A 1 92 ? 5.889 6.064 6.778 1.00 92.12 92 GLY A O 1
ATOM 696 N N . THR A 1 93 ? 4.544 6.524 5.040 1.00 92.19 93 THR A N 1
ATOM 697 C CA . THR A 1 93 ? 3.463 7.141 5.817 1.00 92.19 93 THR A CA 1
ATOM 698 C C . THR A 1 93 ? 2.887 6.169 6.844 1.00 92.19 93 THR A C 1
ATOM 700 O O . THR A 1 93 ? 2.771 6.526 8.019 1.00 92.19 93 THR A O 1
ATOM 703 N N . ALA A 1 94 ? 2.569 4.933 6.443 1.00 89.31 94 ALA A N 1
ATOM 704 C CA . ALA A 1 94 ? 2.066 3.913 7.363 1.00 89.31 94 ALA A CA 1
ATOM 705 C C . ALA A 1 94 ? 3.065 3.633 8.502 1.00 89.31 94 ALA A C 1
ATOM 707 O O . ALA A 1 94 ? 2.701 3.677 9.679 1.00 89.31 94 ALA A O 1
ATOM 708 N N . ALA A 1 95 ? 4.341 3.424 8.160 1.00 91.25 95 ALA A N 1
ATOM 709 C CA . ALA A 1 95 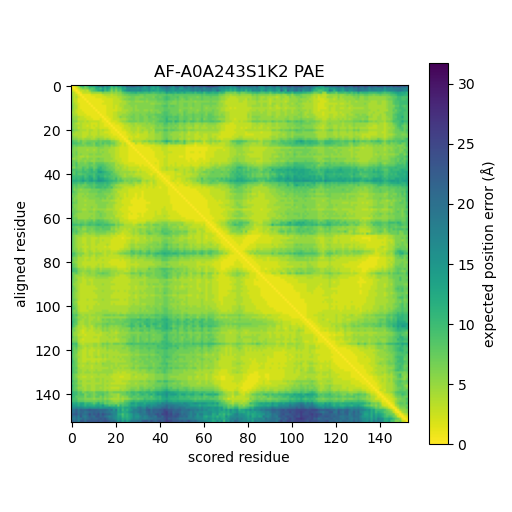? 5.405 3.174 9.130 1.00 91.25 95 ALA A CA 1
ATOM 710 C C . ALA A 1 95 ? 5.634 4.368 10.074 1.00 91.25 95 ALA A C 1
ATOM 712 O O . ALA A 1 95 ? 5.773 4.185 11.285 1.00 91.25 95 ALA A O 1
ATOM 713 N N . ALA A 1 96 ? 5.628 5.595 9.547 1.00 93.19 96 ALA A N 1
ATOM 714 C CA . ALA A 1 96 ? 5.810 6.813 10.329 1.00 93.19 96 ALA A CA 1
ATOM 715 C C . ALA A 1 96 ? 4.676 7.012 11.342 1.00 93.19 96 ALA A C 1
ATOM 717 O O . ALA A 1 96 ? 4.939 7.284 12.513 1.00 93.19 96 ALA A O 1
ATOM 718 N N . HIS A 1 97 ? 3.416 6.831 10.937 1.00 91.00 97 HIS A N 1
ATOM 719 C CA . HIS A 1 97 ? 2.300 6.960 11.873 1.00 91.00 97 HIS A CA 1
ATOM 720 C C . HIS A 1 97 ? 2.264 5.839 12.917 1.00 91.00 97 HIS A C 1
ATOM 722 O O . HIS A 1 97 ? 1.931 6.114 14.071 1.00 91.00 97 HIS A O 1
ATOM 728 N N . ALA A 1 98 ? 2.654 4.612 12.557 1.00 88.38 98 ALA A N 1
ATOM 729 C CA . ALA A 1 98 ? 2.827 3.536 13.529 1.00 88.38 98 ALA A CA 1
ATOM 730 C C . ALA A 1 98 ? 3.911 3.889 14.565 1.00 88.38 98 ALA A C 1
ATOM 732 O O . ALA A 1 98 ? 3.674 3.780 15.768 1.00 88.38 98 ALA A O 1
ATOM 733 N N . ALA A 1 99 ? 5.064 4.403 14.120 1.00 91.56 99 ALA A N 1
ATOM 734 C CA . ALA A 1 99 ? 6.136 4.849 15.011 1.00 91.56 99 ALA A CA 1
ATOM 735 C C . ALA A 1 99 ? 5.685 5.988 15.943 1.00 91.56 99 ALA A C 1
ATOM 737 O O . ALA A 1 99 ? 5.972 5.958 17.138 1.00 91.56 99 ALA A O 1
ATOM 738 N N . LEU A 1 100 ? 4.931 6.965 15.429 1.00 91.81 100 LEU A N 1
ATOM 739 C CA . LEU A 1 100 ? 4.368 8.047 16.242 1.00 91.81 100 LEU A CA 1
ATOM 740 C C . LEU A 1 100 ? 3.377 7.531 17.295 1.00 91.81 100 LEU A C 1
ATOM 742 O O . LEU A 1 100 ? 3.404 8.001 18.430 1.00 91.81 100 LEU A O 1
ATOM 746 N N . ALA A 1 101 ? 2.528 6.558 16.953 1.00 89.12 101 ALA A N 1
ATOM 747 C CA . ALA A 1 101 ? 1.601 5.951 17.907 1.00 89.12 101 ALA A CA 1
ATOM 748 C C . ALA A 1 101 ? 2.348 5.229 19.047 1.00 89.12 101 ALA A C 1
ATOM 750 O O . ALA A 1 101 ? 1.967 5.364 20.210 1.00 89.12 101 ALA A O 1
ATOM 751 N N . VAL A 1 102 ? 3.453 4.538 18.736 1.00 90.25 102 VAL A N 1
ATOM 752 C CA . VAL A 1 102 ? 4.341 3.934 19.747 1.00 90.25 102 VAL A CA 1
ATOM 753 C C . VAL A 1 102 ? 4.967 5.005 20.642 1.00 90.25 102 VAL A C 1
ATOM 755 O O . VAL A 1 102 ? 4.869 4.914 21.864 1.00 90.25 102 VAL A O 1
ATOM 758 N N . LEU A 1 103 ? 5.587 6.033 20.053 1.00 93.81 103 LEU A N 1
ATOM 759 C CA . LEU A 1 103 ? 6.286 7.088 20.801 1.00 93.81 103 LEU A CA 1
ATOM 760 C C . LEU A 1 103 ? 5.353 7.885 21.722 1.00 93.81 103 LEU A C 1
ATOM 762 O O . LEU A 1 103 ? 5.767 8.305 22.800 1.00 93.81 103 LEU A O 1
ATOM 766 N N . ASN A 1 104 ? 4.094 8.058 21.321 1.00 92.06 104 ASN A N 1
ATOM 767 C CA . ASN A 1 104 ? 3.078 8.750 22.111 1.00 92.06 104 ASN A CA 1
ATOM 768 C C . ASN A 1 104 ? 2.415 7.859 23.178 1.00 92.06 104 ASN A C 1
ATOM 770 O O . ASN A 1 104 ? 1.526 8.329 23.887 1.00 92.06 104 ASN A O 1
ATOM 774 N N . GLY A 1 105 ? 2.806 6.583 23.293 1.00 91.69 105 GLY A N 1
ATOM 775 C CA . GLY A 1 105 ? 2.201 5.639 24.236 1.00 91.69 105 GLY A CA 1
ATOM 776 C C . GLY A 1 105 ? 0.749 5.286 23.903 1.00 91.69 105 GLY A C 1
ATOM 777 O O . GLY A 1 105 ? -0.015 4.926 24.793 1.00 91.69 105 GLY A O 1
ATOM 778 N N . GLU A 1 106 ? 0.349 5.408 22.633 1.00 89.88 106 GLU A N 1
ATOM 779 C CA . GLU A 1 106 ? -1.018 5.119 22.177 1.00 89.88 106 GLU A CA 1
ATOM 780 C C . GLU A 1 106 ? -1.256 3.614 21.958 1.00 89.88 106 GLU A C 1
ATOM 782 O O . GLU A 1 106 ? -2.403 3.194 21.795 1.00 89.88 106 GLU A O 1
ATOM 787 N N . LEU A 1 107 ? -0.189 2.804 21.934 1.00 88.94 107 LEU A N 1
ATOM 788 C CA . LEU A 1 107 ? -0.235 1.371 21.643 1.00 88.94 107 LEU A CA 1
ATOM 789 C C . LEU A 1 107 ? 0.178 0.519 22.852 1.00 88.94 107 LEU A C 1
ATOM 791 O O . LEU A 1 107 ? 1.093 0.901 23.587 1.00 88.94 107 LEU A O 1
ATOM 795 N N . PRO A 1 108 ? -0.447 -0.656 23.051 1.00 87.25 108 PRO A N 1
ATOM 796 C CA . PRO A 1 108 ? 0.006 -1.605 24.059 1.00 87.25 108 PRO A CA 1
ATOM 797 C C . PRO A 1 108 ? 1.380 -2.207 23.690 1.00 87.25 108 PRO A C 1
ATOM 799 O O . PRO A 1 108 ? 1.726 -2.277 22.509 1.00 87.25 108 PRO A O 1
ATOM 802 N N . PRO A 1 109 ? 2.170 -2.681 24.673 1.00 88.56 109 PRO A N 1
ATOM 803 C CA . PRO A 1 109 ? 3.403 -3.415 24.400 1.00 88.56 109 PRO A CA 1
ATOM 804 C C . PRO A 1 109 ? 3.139 -4.714 23.628 1.00 88.56 109 PRO A C 1
ATOM 806 O O . PRO A 1 109 ? 2.192 -5.435 23.942 1.00 88.56 109 PRO A O 1
ATOM 809 N N . GLY A 1 110 ? 4.024 -5.058 22.690 1.00 89.56 110 GLY A N 1
ATOM 810 C CA . GLY A 1 110 ? 3.991 -6.329 21.960 1.00 89.56 110 GLY A CA 1
ATOM 811 C C . GLY A 1 110 ? 4.014 -6.162 20.442 1.00 89.56 110 GLY A C 1
ATOM 812 O O . GLY A 1 110 ? 4.284 -5.080 19.924 1.00 89.56 110 GLY A O 1
ATOM 813 N N . GLN A 1 111 ? 3.756 -7.264 19.737 1.00 87.88 111 GLN A N 1
ATOM 814 C CA . GLN A 1 111 ? 3.498 -7.267 18.299 1.00 87.88 111 GLN A CA 1
ATOM 815 C C . GLN A 1 111 ? 1.998 -7.072 18.077 1.00 87.88 111 GLN A C 1
ATOM 817 O O . GLN A 1 111 ? 1.196 -7.741 18.723 1.00 87.88 111 GLN A O 1
ATOM 822 N N . LEU A 1 112 ? 1.637 -6.154 17.184 1.00 87.38 112 LEU A N 1
ATOM 823 C CA . LEU A 1 112 ? 0.249 -5.817 16.879 1.00 87.38 112 LEU A CA 1
ATOM 824 C C . LEU A 1 112 ? 0.053 -5.819 15.370 1.00 87.38 112 LEU A C 1
ATOM 826 O O . LEU A 1 112 ? 0.867 -5.242 14.644 1.00 87.38 112 LEU A O 1
ATOM 830 N N . HIS A 1 113 ? -1.046 -6.409 14.912 1.00 88.00 113 HIS A N 1
ATOM 831 C CA . HIS A 1 113 ? -1.550 -6.136 13.572 1.00 88.00 113 HIS A CA 1
ATOM 832 C C . HIS A 1 113 ? -2.333 -4.818 13.562 1.00 88.00 113 HIS A C 1
ATOM 834 O O . HIS A 1 113 ? 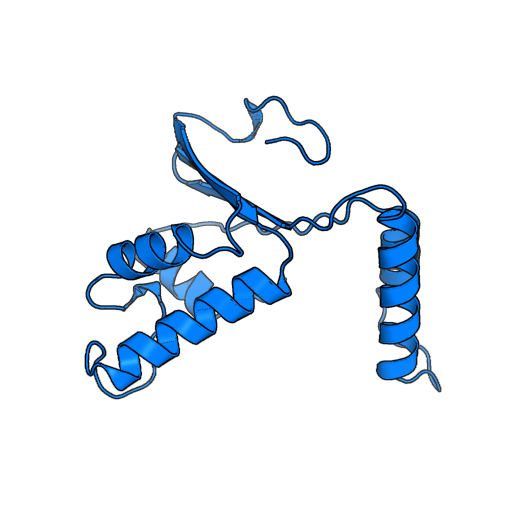-2.931 -4.424 14.567 1.00 88.00 113 HIS A O 1
ATOM 840 N N . PHE A 1 114 ? -2.375 -4.130 12.421 1.00 85.19 114 PHE A N 1
ATOM 841 C CA . PHE A 1 114 ? -3.104 -2.871 12.260 1.00 85.19 114 PHE A CA 1
ATOM 842 C C . PHE A 1 114 ? -4.585 -3.037 12.616 1.00 85.19 114 PHE A C 1
ATOM 844 O O . PHE A 1 114 ? -5.173 -2.188 13.281 1.00 85.19 114 PHE A O 1
ATOM 851 N N . ALA A 1 115 ? -5.192 -4.157 12.218 1.00 84.31 115 ALA A N 1
ATOM 852 C CA . ALA A 1 115 ? -6.595 -4.459 12.510 1.00 84.31 115 ALA A CA 1
ATOM 853 C C . ALA A 1 115 ? -6.895 -4.690 14.007 1.00 84.31 115 ALA A C 1
ATOM 855 O O . ALA A 1 115 ? -8.062 -4.691 14.402 1.00 84.31 115 ALA A O 1
ATOM 856 N N . GLU A 1 116 ? -5.866 -4.892 14.831 1.00 85.88 116 GLU A N 1
ATOM 857 C CA . GLU A 1 116 ? -5.966 -5.154 16.274 1.00 85.88 116 GLU A CA 1
ATOM 858 C C . GLU A 1 116 ? -5.672 -3.912 17.122 1.00 85.88 116 GLU A C 1
ATOM 860 O O . GLU A 1 116 ? -5.738 -3.963 18.351 1.00 85.88 116 GLU A O 1
ATOM 865 N N . LEU A 1 117 ? -5.356 -2.784 16.481 1.00 86.06 117 LEU A N 1
ATOM 866 C CA . LEU A 1 117 ? -5.143 -1.525 17.180 1.00 86.06 117 LEU A CA 1
ATOM 867 C C . LEU A 1 117 ? -6.418 -1.104 17.935 1.00 86.06 117 LEU A C 1
ATOM 869 O O . LEU A 1 117 ? -7.525 -1.403 17.486 1.00 86.06 117 LEU A O 1
ATOM 873 N N . PRO A 1 118 ? -6.299 -0.355 19.049 1.00 83.62 118 PRO A N 1
ATOM 874 C CA . PRO A 1 118 ? -7.467 0.124 19.793 1.00 83.62 118 PRO A CA 1
ATOM 875 C C . PRO A 1 118 ? -8.425 0.990 18.957 1.00 83.62 118 PRO A C 1
ATOM 877 O O . PRO A 1 118 ? -9.635 0.948 19.161 1.00 83.62 118 PRO A O 1
ATOM 880 N N . ASP A 1 119 ? -7.883 1.770 18.015 1.00 86.56 119 ASP A N 1
ATOM 881 C CA . ASP A 1 119 ? -8.649 2.592 17.071 1.00 86.56 119 ASP A CA 1
ATOM 882 C C . ASP A 1 119 ? -7.960 2.607 15.688 1.00 86.56 119 ASP A C 1
ATOM 884 O O . ASP A 1 119 ? -7.221 3.546 15.357 1.00 86.56 119 ASP A O 1
ATOM 888 N N . PRO A 1 120 ? -8.169 1.564 14.860 1.00 85.25 120 PRO A N 1
ATOM 889 C CA . PRO A 1 120 ? -7.553 1.473 13.538 1.00 85.25 120 PRO A CA 1
ATOM 890 C C . PRO A 1 120 ? -8.104 2.545 12.586 1.00 85.25 120 PRO A C 1
ATOM 892 O O . PRO A 1 120 ? -7.392 3.029 11.706 1.00 85.25 120 PRO A O 1
ATOM 895 N N . ALA A 1 121 ? -9.349 2.985 12.795 1.00 86.81 121 ALA A N 1
ATOM 896 C CA . ALA A 1 121 ? -9.989 4.018 11.988 1.00 86.81 121 ALA A CA 1
ATOM 897 C C . ALA A 1 121 ? -9.357 5.400 12.209 1.00 86.81 121 ALA A C 1
ATOM 899 O O . ALA A 1 121 ? -9.244 6.194 11.275 1.00 86.81 121 ALA A O 1
ATOM 900 N N . ARG A 1 122 ? -8.922 5.726 13.430 1.00 87.25 122 ARG A N 1
ATOM 901 C CA . ARG A 1 122 ? -8.148 6.948 13.703 1.00 87.25 122 ARG A CA 1
ATOM 902 C C . ARG A 1 122 ? -6.796 6.935 13.005 1.00 87.25 122 ARG A C 1
ATOM 904 O O . ARG A 1 122 ? -6.416 7.963 12.450 1.00 87.25 122 ARG A O 1
ATOM 911 N N . LEU A 1 123 ? -6.089 5.805 13.008 1.00 85.88 123 LEU A N 1
ATOM 912 C CA . LEU A 1 123 ? -4.812 5.696 12.302 1.00 85.88 123 LEU A CA 1
ATOM 913 C C . LEU A 1 123 ? -5.003 5.824 10.784 1.00 85.88 123 LEU A C 1
ATOM 915 O O . LEU A 1 123 ? -4.303 6.611 10.154 1.00 85.88 123 LEU A O 1
ATOM 919 N N . ALA A 1 124 ? -6.011 5.150 10.223 1.00 86.69 124 ALA A N 1
ATOM 920 C CA . ALA A 1 124 ? -6.358 5.265 8.808 1.00 86.69 124 ALA A CA 1
ATOM 921 C C . ALA A 1 124 ? -6.711 6.709 8.404 1.00 86.69 124 ALA A C 1
ATOM 923 O O . ALA A 1 124 ? -6.219 7.196 7.390 1.00 86.69 124 ALA A O 1
ATOM 924 N N . ARG A 1 125 ? -7.496 7.431 9.220 1.00 89.12 125 ARG A N 1
ATOM 925 C CA . ARG A 1 125 ? -7.809 8.854 8.985 1.00 89.12 125 ARG A CA 1
ATOM 926 C C . ARG A 1 125 ? -6.561 9.738 8.993 1.00 89.12 125 ARG A C 1
ATOM 928 O O . ARG A 1 125 ? -6.406 10.557 8.101 1.00 89.12 125 ARG A O 1
ATOM 935 N N . ARG A 1 126 ? -5.643 9.532 9.944 1.00 88.88 126 ARG A N 1
ATOM 936 C CA . ARG A 1 126 ? -4.364 10.265 9.981 1.00 88.88 126 ARG A CA 1
ATOM 937 C C . ARG A 1 126 ? -3.513 9.998 8.744 1.00 88.88 126 ARG A C 1
ATOM 939 O O . ARG A 1 126 ? -2.949 10.929 8.186 1.00 88.88 126 ARG A O 1
ATOM 946 N N . MET A 1 127 ? -3.441 8.742 8.307 1.00 88.19 127 MET A N 1
ATOM 947 C CA . MET A 1 127 ? -2.729 8.383 7.081 1.00 88.19 127 MET A CA 1
ATOM 948 C C . MET A 1 127 ? -3.358 9.042 5.852 1.00 88.19 127 MET A C 1
ATOM 950 O O . MET A 1 127 ? -2.627 9.488 4.977 1.00 88.19 127 MET A O 1
ATOM 954 N N . ALA A 1 128 ? -4.689 9.144 5.805 1.00 90.56 128 ALA A N 1
ATOM 955 C CA . ALA A 1 128 ? -5.411 9.797 4.715 1.00 90.56 128 ALA A CA 1
ATOM 956 C C . ALA A 1 128 ? -5.125 11.305 4.601 1.00 90.56 128 ALA A C 1
ATOM 958 O O . ALA A 1 128 ? -5.295 11.876 3.530 1.00 90.56 128 ALA A O 1
ATOM 959 N N . GLU A 1 129 ? -4.687 11.942 5.689 1.00 92.38 129 GLU A N 1
ATOM 960 C CA . GLU A 1 129 ? -4.284 13.354 5.730 1.00 92.38 129 GLU A CA 1
ATOM 961 C C . GLU A 1 129 ? -2.805 13.564 5.348 1.00 92.38 129 GLU A C 1
ATOM 963 O O . GLU A 1 129 ? -2.340 14.703 5.252 1.00 92.38 129 GLU A O 1
ATOM 968 N N . ALA A 1 130 ? -2.033 12.490 5.152 1.00 93.06 130 ALA A N 1
ATOM 969 C CA . ALA A 1 130 ? -0.614 12.593 4.849 1.00 93.06 130 ALA A CA 1
ATOM 970 C C . ALA A 1 130 ? -0.373 13.084 3.408 1.00 93.06 130 ALA A C 1
ATOM 972 O O . ALA A 1 130 ? -1.081 12.658 2.500 1.00 93.06 130 ALA A O 1
ATOM 973 N N . PRO A 1 131 ? 0.696 13.864 3.143 1.00 93.69 131 PRO A N 1
ATOM 974 C CA . PRO A 1 131 ? 0.993 14.380 1.799 1.00 93.69 131 PRO A CA 1
ATOM 975 C C . PRO A 1 131 ? 1.166 13.313 0.707 1.00 93.69 131 PRO A C 1
ATOM 977 O O . PRO A 1 131 ? 1.013 13.610 -0.473 1.00 93.69 131 PRO A O 1
ATOM 980 N N . ALA A 1 132 ? 1.512 12.082 1.093 1.00 94.00 132 ALA A N 1
ATOM 981 C CA . ALA A 1 132 ? 1.642 10.954 0.175 1.00 94.00 132 ALA A CA 1
ATOM 982 C C . ALA A 1 132 ? 0.288 10.416 -0.318 1.00 94.00 132 ALA A C 1
ATOM 984 O O . ALA A 1 132 ? 0.256 9.719 -1.331 1.00 94.00 132 ALA A O 1
ATOM 985 N N . VAL A 1 133 ? -0.812 10.710 0.386 1.00 93.75 133 VAL A N 1
ATOM 986 C CA . VAL A 1 133 ? -2.177 10.349 -0.008 1.00 93.75 133 VAL A CA 1
ATOM 987 C C . VAL A 1 133 ? -2.781 11.524 -0.764 1.00 93.75 133 VAL A C 1
ATOM 989 O O . VAL A 1 133 ? -2.986 12.605 -0.219 1.00 93.75 133 VAL A O 1
ATOM 992 N N . THR A 1 134 ? -3.061 11.311 -2.044 1.00 93.38 134 THR A N 1
ATOM 993 C CA . THR A 1 134 ? -3.653 12.319 -2.929 1.00 93.38 134 THR A CA 1
ATOM 994 C C . THR A 1 134 ? -5.169 12.169 -3.041 1.00 93.38 134 THR A C 1
ATOM 996 O O . THR A 1 134 ? -5.840 13.094 -3.499 1.00 93.38 134 THR A O 1
ATOM 999 N N . GLY A 1 135 ? -5.728 11.051 -2.568 1.00 90.44 135 GLY A N 1
ATOM 1000 C CA . GLY A 1 135 ? -7.166 10.838 -2.474 1.00 90.44 135 GLY A CA 1
ATOM 1001 C C . GLY A 1 135 ? -7.538 9.588 -1.677 1.00 90.44 135 GLY A C 1
ATOM 1002 O O . GLY A 1 135 ? -6.849 8.571 -1.703 1.00 90.44 135 GLY A O 1
ATOM 1003 N N . LEU A 1 136 ? -8.667 9.665 -0.974 1.00 91.31 136 LEU A N 1
ATOM 1004 C CA . LEU A 1 136 ? -9.310 8.530 -0.319 1.00 91.31 136 LEU A CA 1
ATOM 1005 C C . LEU A 1 136 ? -10.818 8.641 -0.523 1.00 91.31 136 LEU A C 1
ATOM 1007 O O . LEU A 1 136 ? -11.441 9.601 -0.069 1.00 91.31 136 LEU A O 1
ATOM 1011 N N . ARG A 1 137 ? -11.400 7.673 -1.225 1.00 88.81 137 ARG A N 1
ATOM 1012 C CA . ARG A 1 137 ? -12.796 7.722 -1.660 1.00 88.81 137 ARG A CA 1
ATOM 1013 C C . ARG A 1 137 ? -13.509 6.423 -1.300 1.00 88.81 137 ARG A C 1
ATOM 1015 O O . ARG A 1 137 ? -13.214 5.400 -1.920 1.00 88.81 137 ARG A O 1
ATOM 1022 N N . PRO A 1 138 ? -14.424 6.437 -0.316 1.00 89.19 138 PRO A N 1
ATOM 1023 C CA . PRO A 1 138 ? -15.409 5.376 -0.184 1.00 89.19 138 PRO A CA 1
ATOM 1024 C C . PRO A 1 138 ? -16.429 5.495 -1.318 1.00 89.19 138 PRO A C 1
ATOM 1026 O O . PRO A 1 138 ? -16.727 6.595 -1.791 1.00 89.19 138 PRO A O 1
ATOM 1029 N N . LEU A 1 139 ? -16.941 4.357 -1.758 1.00 88.31 139 LEU A N 1
ATOM 1030 C CA . LEU A 1 139 ? -17.887 4.245 -2.852 1.00 88.31 139 LEU A CA 1
ATOM 1031 C C . LEU A 1 139 ? -19.002 3.287 -2.451 1.00 88.31 139 LEU A C 1
ATOM 1033 O O . LEU A 1 139 ? -18.738 2.202 -1.923 1.00 88.31 139 LEU A O 1
ATOM 1037 N N . ASP A 1 140 ? -20.229 3.694 -2.757 1.00 86.44 140 ASP A N 1
ATOM 1038 C CA . ASP A 1 140 ? -21.407 2.846 -2.657 1.00 86.44 140 ASP A CA 1
ATOM 1039 C C . ASP A 1 140 ? -21.568 2.116 -3.998 1.00 86.44 140 ASP A C 1
ATOM 1041 O O . ASP A 1 140 ? -21.883 2.745 -5.009 1.00 86.44 140 ASP A O 1
ATOM 1045 N N . GLY A 1 141 ? -21.311 0.807 -4.019 1.00 84.38 141 GLY A N 1
ATOM 1046 C CA . GLY A 1 141 ? -21.347 -0.018 -5.229 1.00 84.38 141 GLY A CA 1
ATOM 1047 C C . GLY A 1 141 ? -20.005 -0.680 -5.579 1.00 84.38 141 GLY A C 1
ATOM 1048 O O . GLY A 1 141 ? -18.967 -0.376 -4.981 1.00 84.38 141 GLY A O 1
ATOM 1049 N N . PRO A 1 142 ? -20.015 -1.625 -6.538 1.00 83.75 142 PRO A N 1
ATOM 1050 C CA . PRO A 1 142 ? -18.832 -2.390 -6.922 1.00 83.75 142 PRO A CA 1
ATOM 1051 C C . PRO A 1 142 ? -17.810 -1.534 -7.687 1.00 83.75 142 PRO A C 1
ATOM 1053 O O . PRO A 1 142 ? -18.166 -0.641 -8.456 1.00 83.75 142 PRO A O 1
ATOM 1056 N N . LEU A 1 143 ? -16.523 -1.877 -7.572 1.00 83.00 143 LEU A N 1
ATOM 1057 C CA . LEU A 1 143 ? -15.428 -1.217 -8.302 1.00 83.00 143 LEU A CA 1
ATOM 1058 C C . LEU A 1 143 ? -15.618 -1.269 -9.824 1.00 83.00 143 LEU A C 1
ATOM 1060 O O . LEU A 1 143 ? -15.141 -0.387 -10.533 1.00 83.00 143 LEU A O 1
ATOM 1064 N N . ALA A 1 144 ? -16.309 -2.296 -10.326 1.00 80.31 144 ALA A N 1
ATOM 1065 C CA . ALA A 1 144 ? -16.583 -2.484 -11.749 1.00 80.31 144 ALA A CA 1
ATOM 1066 C C . ALA A 1 144 ? -17.462 -1.377 -12.364 1.00 80.31 144 ALA A C 1
ATOM 1068 O O . ALA A 1 144 ? -17.477 -1.231 -13.584 1.00 80.31 144 ALA A O 1
ATOM 1069 N N . GLU A 1 145 ? -18.186 -0.612 -11.544 1.00 73.94 145 GLU A N 1
ATOM 1070 C CA . GLU A 1 145 ? -19.032 0.500 -11.992 1.00 73.94 145 GLU A CA 1
ATOM 1071 C C . GLU A 1 145 ? -18.276 1.838 -12.057 1.00 73.94 145 GLU A C 1
ATOM 1073 O O . GLU A 1 145 ? -18.825 2.838 -12.525 1.00 73.94 145 GLU A O 1
ATOM 1078 N N . LEU A 1 146 ? -17.007 1.874 -11.633 1.00 70.81 146 LEU A N 1
ATOM 1079 C CA . LEU A 1 146 ? -16.181 3.067 -11.767 1.00 70.81 146 LEU A CA 1
ATOM 1080 C C . LEU A 1 146 ? -15.775 3.297 -13.228 1.00 70.81 146 LEU A C 1
ATOM 1082 O O . LEU A 1 146 ? -15.324 2.360 -13.894 1.00 70.81 146 LEU A O 1
ATOM 1086 N N . PRO A 1 147 ? -15.846 4.546 -13.725 1.00 62.81 147 PRO A N 1
ATOM 1087 C CA . PRO A 1 147 ? -15.203 4.903 -14.979 1.00 62.81 147 PRO A CA 1
ATOM 1088 C C . PRO A 1 147 ? -13.686 4.774 -14.791 1.00 62.81 147 PRO A C 1
ATOM 1090 O O . PRO A 1 147 ? -13.045 5.634 -14.195 1.00 62.81 147 PRO A O 1
ATO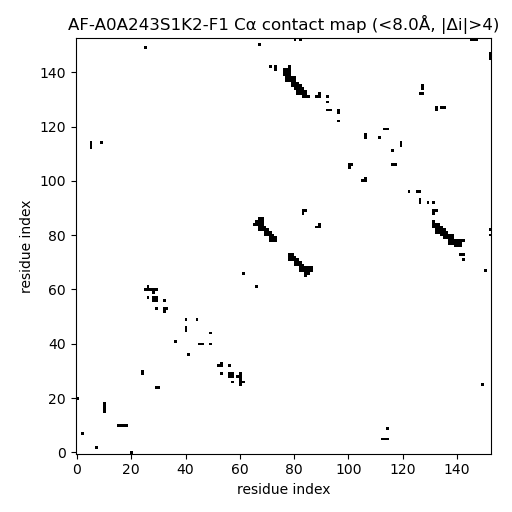M 1093 N N . LEU A 1 148 ? -13.125 3.654 -15.243 1.00 61.09 148 LEU A N 1
ATOM 1094 C CA . LEU A 1 148 ? -11.694 3.375 -15.193 1.00 61.09 148 LEU A CA 1
ATOM 1095 C C . LEU A 1 148 ? -11.002 4.043 -16.386 1.00 61.09 148 LEU A C 1
ATOM 1097 O O . LEU A 1 148 ? -11.073 3.538 -17.506 1.00 61.09 148 LEU A O 1
ATOM 1101 N N . GLU A 1 149 ? -10.297 5.144 -16.134 1.00 57.69 149 GLU A N 1
ATOM 1102 C CA . GLU A 1 149 ? -9.240 5.638 -17.020 1.00 57.69 149 GLU A CA 1
ATOM 1103 C C . GLU A 1 149 ? -7.873 5.409 -16.362 1.00 57.69 149 GLU A C 1
ATOM 1105 O O . GLU A 1 149 ? -7.711 5.479 -15.143 1.00 57.69 149 GLU A O 1
ATOM 1110 N N . GLU A 1 150 ? -6.863 5.084 -17.167 1.00 55.16 150 GLU A N 1
ATOM 1111 C CA . GLU A 1 150 ? -5.508 4.839 -16.676 1.00 55.16 150 GLU A CA 1
ATOM 1112 C C . GLU A 1 150 ? -4.972 6.086 -15.945 1.00 55.16 150 GLU A C 1
ATOM 1114 O O . GLU A 1 150 ? -4.793 7.144 -16.545 1.00 55.16 150 GLU A O 1
ATOM 1119 N N . GLY A 1 151 ? -4.730 5.968 -14.636 1.00 54.34 151 GLY A N 1
ATOM 1120 C CA . GLY A 1 151 ? -4.258 7.079 -13.804 1.00 54.34 151 GLY A CA 1
ATOM 1121 C C . GLY A 1 151 ? -5.341 8.066 -13.345 1.00 54.34 151 GLY A C 1
ATOM 1122 O O . GLY A 1 151 ? -4.995 9.059 -12.706 1.00 54.34 151 GLY A O 1
ATOM 1123 N N . ILE A 1 152 ? -6.627 7.805 -13.618 1.00 54.16 152 ILE A N 1
ATOM 1124 C CA . ILE A 1 152 ? -7.755 8.616 -13.137 1.00 54.16 152 ILE A CA 1
ATOM 1125 C C . ILE A 1 152 ? -8.796 7.701 -12.477 1.00 54.16 152 ILE A C 1
ATOM 1127 O O . ILE A 1 152 ? -9.486 6.936 -13.149 1.00 54.16 152 ILE A O 1
ATOM 1131 N N . LEU A 1 153 ? -8.917 7.818 -11.149 1.00 53.75 153 LEU A N 1
ATOM 1132 C CA . LEU A 1 153 ? -10.044 7.324 -10.348 1.00 53.75 153 LEU A CA 1
ATOM 1133 C C . LEU A 1 153 ? -10.507 8.394 -9.355 1.00 53.75 153 LEU A C 1
ATOM 1135 O O . LEU A 1 153 ? -9.654 8.977 -8.647 1.00 53.75 153 LEU A O 1
#

pLDDT: mean 87.29, std 9.12, range [48.62, 96.0]

Organism: NCBI:txid487165

Secondary structure (DSSP, 8-state):
----HHHHHHHHHTT-S----------HHHHHHHHHTTT-PPTT--HHHHHHHHHHHHHHHTTTS---EEEEEEETTEEEEEEES-HHHHHHHHHHHHHHHHHTT-S-SS---GGGSS-HHHHHHHHHTSTTEEEEEEEES-GGGS--BTTB-

Solvent-accessible surface area (backbone atoms only — not comparable to full-atom values): 9422 Å² total; per-residue (Å²): 134,88,77,50,72,56,58,53,50,52,30,59,74,71,68,50,90,74,87,88,85,85,87,88,77,100,26,72,50,33,48,55,49,51,63,68,42,67,90,46,78,58,90,93,58,53,71,65,63,51,51,52,49,42,50,52,24,44,55,58,56,38,63,97,52,79,70,63,32,77,48,76,48,75,55,97,55,33,20,38,42,36,33,24,47,30,68,64,48,46,50,48,48,55,53,51,53,53,50,50,36,52,77,70,64,74,52,80,92,78,90,77,51,68,91,69,45,98,56,45,66,60,54,51,53,55,49,59,71,34,90,34,37,75,41,76,44,80,41,93,40,54,71,86,77,53,78,82,47,95,95,45,129

Sequence (153 aa):
PYLTEEAVGVARRYGLGEVRWYTVFGGEHTRAVLDRYRAGLPPGRSVDEAADELSRATLTDLSGRAPHQIVTCELDGHALVLTGTDSSALTGTAAAHAALAVLNGELPPGQLHFAELPDPARLARRMAEAPAVTGLRPLDGPLAELPLEEGIL

Radius of gyration: 18.06 Å; Cα contacts (8 Å, |Δi|>4): 139; chains: 1; bounding box: 47×32×46 Å

Mean predicted aligned error: 5.86 Å

Nearest PDB structures (foldseek):
  8iy6-assembly1_R  TM=3.211E-01  e=6.919E-01  Homo sapiens
  6kag-assembly1_A  TM=2.316E-01  e=3.696E-01  Homo sapiens
  6m36-assembly1_G  TM=3.192E-01  e=3.117E+00  Bacillus subtilis subsp. subtilis str. 168
  8iy5-assembly1_R  TM=2.007E-01  e=1.665E+00  Homo sapiens
  6k1q-assembly1_A  TM=1.693E-01  e=9.467E-01  Homo sapiens

Foldseek 3Di:
DDQDPLNVVVCVVVVNPDDDDDDDDQFPLLVVLCVVCVVHDDPPDDPVNSVVSNVVRSVVRCVVHQAKDWDWDDDPFKIKIWIFRYPVQLVVLLVVLVVVCVVVVVADDDDDRLVRRPCSVVSVVSSCPDNRTPDMDMDRGDPVPDPDDDVDD